Protein AF-A0A4Q3Y0Q9-F1 (afdb_monomer_lite)

pLDDT: mean 78.81, std 18.22, range [49.12, 97.25]

Structure (mmCIF, N/CA/C/O backbone):
data_AF-A0A4Q3Y0Q9-F1
#
_entry.id   AF-A0A4Q3Y0Q9-F1
#
loop_
_atom_site.group_PDB
_atom_site.id
_atom_site.type_symbol
_atom_site.label_atom_id
_atom_site.label_alt_id
_atom_site.label_comp_id
_atom_site.label_asym_id
_atom_site.label_entity_id
_atom_site.label_seq_id
_atom_site.pdbx_PDB_ins_code
_atom_site.Cartn_x
_atom_site.Cartn_y
_atom_site.Cartn_z
_atom_site.occupancy
_atom_site.B_iso_or_equiv
_atom_site.auth_seq_id
_atom_site.auth_comp_id
_atom_site.auth_asym_id
_atom_site.auth_atom_id
_atom_site.pdbx_PDB_model_num
ATOM 1 N N . MET A 1 1 ? 23.374 -41.569 31.027 1.00 58.47 1 MET A N 1
ATOM 2 C CA . MET A 1 1 ? 22.231 -40.711 31.417 1.00 58.47 1 MET A CA 1
ATOM 3 C C . MET A 1 1 ? 22.176 -39.335 30.732 1.00 58.47 1 MET A C 1
ATOM 5 O O . MET A 1 1 ? 21.075 -38.903 30.444 1.00 58.47 1 MET A O 1
ATOM 9 N N . MET A 1 2 ? 23.287 -38.654 30.398 1.00 61.12 2 MET A N 1
ATOM 10 C CA . MET A 1 2 ? 23.250 -37.278 29.834 1.00 61.12 2 MET A CA 1
ATOM 11 C C . MET A 1 2 ? 22.896 -37.169 28.325 1.00 61.12 2 MET A C 1
ATOM 13 O O . MET A 1 2 ? 22.507 -36.110 27.846 1.00 61.12 2 MET A O 1
ATOM 17 N N . ARG A 1 3 ? 23.030 -38.251 27.540 1.00 57.22 3 ARG A N 1
ATOM 18 C CA . ARG A 1 3 ? 22.886 -38.223 26.064 1.00 57.22 3 ARG A CA 1
ATOM 19 C C . ARG A 1 3 ? 21.441 -38.307 25.560 1.00 57.22 3 ARG A C 1
ATOM 21 O O . ARG A 1 3 ? 21.124 -37.730 24.528 1.00 57.22 3 ARG A O 1
ATOM 28 N N . SER A 1 4 ? 20.564 -38.977 26.303 1.00 55.34 4 SER A N 1
ATOM 29 C CA . SER A 1 4 ? 19.127 -39.073 26.013 1.00 55.34 4 SER A CA 1
ATOM 30 C C . SER A 1 4 ? 18.385 -37.766 26.312 1.00 55.34 4 SER A C 1
ATOM 32 O O . SER A 1 4 ? 17.416 -37.440 25.633 1.00 55.34 4 SER A O 1
ATOM 34 N N . PHE A 1 5 ? 18.887 -36.974 27.262 1.00 56.50 5 PHE A N 1
ATOM 35 C CA . PHE A 1 5 ? 18.326 -35.665 27.603 1.00 56.50 5 PHE A CA 1
ATOM 36 C C . PHE A 1 5 ? 18.567 -34.627 26.492 1.00 56.50 5 PHE A C 1
ATOM 38 O O . PHE A 1 5 ? 17.682 -33.850 26.149 1.00 56.50 5 PHE A O 1
ATOM 45 N N . LEU A 1 6 ? 19.739 -34.676 25.848 1.00 55.47 6 LEU A N 1
ATOM 46 C CA . LEU A 1 6 ? 20.088 -33.800 24.724 1.00 55.47 6 LEU A CA 1
ATOM 47 C C . LEU A 1 6 ? 19.258 -34.079 23.456 1.00 55.47 6 LEU A C 1
ATOM 49 O O . LEU A 1 6 ? 19.006 -33.157 22.684 1.00 55.47 6 LEU A O 1
ATOM 53 N N . LEU A 1 7 ? 18.800 -35.319 23.240 1.00 55.66 7 LEU A N 1
ATOM 54 C CA . LEU A 1 7 ? 17.960 -35.674 22.089 1.00 55.66 7 LEU A CA 1
ATOM 55 C C . LEU A 1 7 ? 16.507 -35.197 22.266 1.00 55.66 7 LEU A C 1
ATOM 57 O O . LEU A 1 7 ? 15.905 -34.706 21.314 1.00 55.66 7 LEU A O 1
ATOM 61 N N . ALA A 1 8 ? 15.975 -35.256 23.491 1.00 56.56 8 ALA A N 1
ATOM 62 C CA . ALA A 1 8 ? 14.642 -34.744 23.818 1.00 56.56 8 ALA A CA 1
ATOM 63 C C . ALA A 1 8 ? 14.536 -33.219 23.619 1.00 56.56 8 ALA A C 1
ATOM 65 O O . ALA A 1 8 ? 13.546 -32.728 23.078 1.00 56.56 8 ALA A O 1
ATOM 66 N N . VAL A 1 9 ? 15.593 -32.472 23.959 1.00 57.69 9 VAL A N 1
ATOM 67 C CA . VAL A 1 9 ? 15.664 -31.017 23.726 1.00 57.69 9 VAL A CA 1
ATOM 68 C C . VAL A 1 9 ? 15.695 -30.678 22.228 1.00 57.69 9 VAL A C 1
ATOM 70 O O . VAL A 1 9 ? 15.105 -29.684 21.809 1.00 57.69 9 VAL A O 1
ATOM 73 N N . ARG A 1 10 ? 16.314 -31.519 21.385 1.00 52.75 10 ARG A N 1
ATOM 74 C CA . ARG A 1 10 ? 16.321 -31.311 19.925 1.00 52.75 10 ARG A CA 1
ATOM 75 C C . ARG A 1 10 ? 14.984 -31.625 19.255 1.00 52.75 10 ARG A C 1
ATOM 77 O O . ARG A 1 10 ? 14.621 -30.925 18.317 1.00 52.75 10 ARG A O 1
ATOM 84 N N . PHE A 1 11 ? 14.227 -32.600 19.756 1.00 54.44 11 PHE A N 1
ATOM 85 C CA . PHE A 1 11 ? 12.861 -32.852 19.282 1.00 54.44 11 PHE A CA 1
ATOM 86 C C . PHE A 1 11 ? 11.889 -31.732 19.680 1.00 54.44 11 PHE A C 1
ATOM 88 O O . PHE A 1 11 ? 11.058 -31.330 18.866 1.00 54.44 11 PHE A O 1
ATOM 95 N N . ALA A 1 12 ? 12.042 -31.159 20.878 1.00 54.75 12 ALA A N 1
ATOM 96 C CA . ALA A 1 12 ? 11.255 -30.000 21.303 1.00 54.75 12 ALA A CA 1
ATOM 97 C C . ALA A 1 12 ? 11.538 -28.745 20.450 1.00 54.75 12 ALA A C 1
ATOM 99 O O . ALA A 1 12 ? 10.616 -28.001 20.125 1.00 54.75 12 ALA A O 1
ATOM 100 N N . ALA A 1 13 ? 12.791 -28.539 20.025 1.00 52.94 13 ALA A N 1
ATOM 101 C CA . ALA A 1 13 ? 13.170 -27.404 19.180 1.00 52.94 13 ALA A CA 1
ATOM 102 C C . ALA A 1 13 ? 12.621 -27.489 17.739 1.00 52.94 13 ALA A C 1
ATOM 104 O O . ALA A 1 13 ? 12.391 -26.455 17.118 1.00 52.94 13 ALA A O 1
ATOM 105 N N . VAL A 1 14 ? 12.376 -28.695 17.211 1.00 55.72 14 VAL A N 1
ATOM 106 C CA . VAL A 1 14 ? 11.801 -28.895 15.864 1.00 55.72 14 VAL A CA 1
ATOM 107 C C . VAL A 1 14 ? 10.267 -28.861 15.888 1.00 55.72 14 VAL A C 1
ATOM 109 O O . VAL A 1 14 ? 9.652 -28.361 14.948 1.00 55.72 14 VAL A O 1
ATOM 112 N N . GLY A 1 15 ? 9.636 -29.311 16.979 1.00 51.06 15 GLY A N 1
ATOM 113 C CA . GLY A 1 15 ? 8.175 -29.269 17.138 1.00 51.06 15 GLY A CA 1
ATOM 114 C C . GLY A 1 15 ? 7.597 -27.863 17.341 1.00 51.06 15 GLY A C 1
ATOM 115 O O . GLY A 1 15 ? 6.431 -27.630 17.036 1.00 51.06 15 GLY A O 1
ATOM 116 N N . LEU A 1 16 ? 8.405 -26.905 17.808 1.00 50.75 16 LEU A N 1
ATOM 117 C CA . LEU A 1 16 ? 7.949 -25.529 18.038 1.00 50.75 16 LEU A CA 1
ATOM 118 C C . LEU A 1 16 ? 7.928 -24.668 16.759 1.00 50.75 16 LEU A C 1
ATOM 120 O O . LEU A 1 16 ? 7.344 -23.589 16.757 1.00 50.75 16 LEU A O 1
ATOM 124 N N . PHE A 1 17 ? 8.514 -25.143 15.653 1.00 49.12 17 PHE A N 1
ATOM 125 C CA . PHE A 1 17 ? 8.532 -24.407 14.382 1.00 49.12 17 PHE A CA 1
ATOM 126 C C . PHE A 1 17 ? 7.256 -24.609 13.540 1.00 49.12 17 PHE A C 1
ATOM 128 O O . PHE A 1 17 ? 7.016 -23.871 12.590 1.00 49.12 17 PHE A O 1
ATOM 135 N N . SER A 1 18 ? 6.420 -25.599 13.874 1.00 56.03 18 SER A N 1
ATOM 136 C CA . SER A 1 18 ? 5.261 -26.010 13.059 1.00 56.03 18 SER A CA 1
ATOM 137 C C . SER A 1 18 ? 3.941 -25.319 13.433 1.00 56.03 18 SER A C 1
ATOM 139 O O . SER A 1 18 ? 2.916 -25.603 12.821 1.00 56.03 18 SER A O 1
ATOM 141 N N . ALA A 1 19 ? 3.946 -24.426 14.427 1.00 53.72 19 ALA A N 1
ATOM 142 C CA . ALA A 1 19 ? 2.737 -23.811 14.984 1.00 53.72 19 ALA A CA 1
ATOM 143 C C . ALA A 1 19 ? 2.699 -22.281 14.829 1.00 53.72 19 ALA A C 1
ATOM 145 O O . ALA A 1 19 ? 2.152 -21.583 15.680 1.00 53.72 19 ALA A O 1
ATOM 146 N N . LEU A 1 20 ? 3.268 -21.745 13.749 1.00 58.50 20 LEU A N 1
ATOM 147 C CA . LEU A 1 20 ? 3.038 -20.353 13.372 1.00 58.50 20 LEU A CA 1
ATOM 148 C C . LEU A 1 20 ? 1.929 -20.312 12.316 1.00 58.50 20 LEU A C 1
ATOM 150 O O . LEU A 1 20 ? 2.210 -20.559 11.142 1.00 58.50 20 LEU A O 1
ATOM 154 N N . PRO A 1 21 ? 0.671 -19.992 12.675 1.00 53.22 21 PRO A N 1
ATOM 155 C CA . PRO A 1 21 ? -0.265 -19.491 11.687 1.00 53.22 21 PRO A CA 1
ATOM 156 C C . PRO A 1 21 ? 0.292 -18.151 11.192 1.00 53.22 21 PRO A C 1
ATOM 158 O O . PRO A 1 21 ? 0.086 -17.105 11.801 1.00 53.22 21 PRO A O 1
ATOM 161 N N . GLY A 1 22 ? 1.047 -18.192 10.095 1.00 61.91 22 GLY A N 1
ATOM 162 C CA . GLY A 1 22 ? 1.548 -17.027 9.367 1.00 61.91 22 GLY A CA 1
ATOM 163 C C . GLY A 1 22 ? 0.434 -16.328 8.592 1.00 61.91 22 GLY A C 1
ATOM 164 O O . GLY A 1 22 ? 0.578 -16.064 7.403 1.00 61.91 22 GLY A O 1
ATOM 165 N N . VAL A 1 23 ? -0.697 -16.072 9.245 1.00 57.69 23 VAL A N 1
ATOM 166 C CA . VAL A 1 23 ? -1.767 -15.250 8.691 1.00 57.69 23 VAL A CA 1
ATOM 167 C C . VAL A 1 23 ? -1.526 -13.849 9.229 1.00 57.69 23 VAL A C 1
ATOM 169 O O . VAL A 1 23 ? -1.841 -13.553 10.381 1.00 57.69 23 VAL A O 1
ATOM 172 N N . ALA A 1 24 ? -0.903 -12.995 8.418 1.00 59.38 24 ALA A N 1
ATOM 173 C CA . ALA A 1 24 ? -0.847 -11.569 8.700 1.00 59.38 24 ALA A CA 1
ATOM 174 C C . ALA A 1 24 ? -2.286 -11.035 8.662 1.00 59.38 24 ALA A C 1
ATOM 176 O O . ALA A 1 24 ? -2.834 -10.743 7.601 1.00 59.38 24 ALA A O 1
ATOM 177 N N . ALA A 1 25 ? -2.937 -10.992 9.82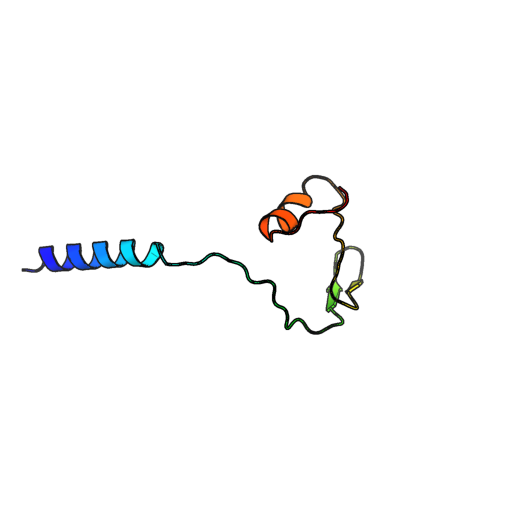3 1.00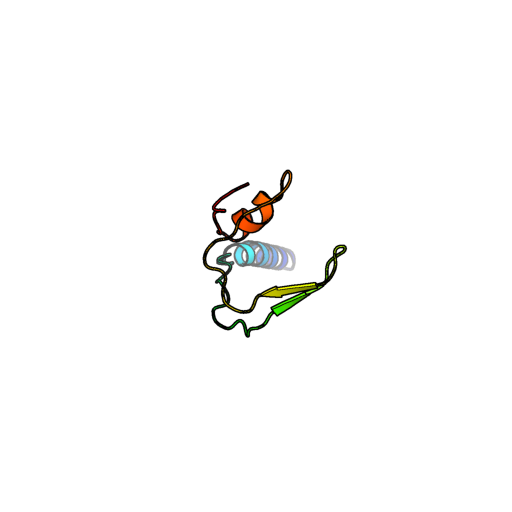 57.75 25 ALA A N 1
ATOM 178 C CA . ALA A 1 25 ? -4.251 -10.393 9.960 1.00 57.75 25 ALA A CA 1
ATOM 179 C C . ALA A 1 25 ? -4.131 -8.898 9.640 1.00 57.75 25 ALA A C 1
ATOM 181 O O . ALA A 1 25 ? -3.334 -8.186 10.255 1.00 57.75 25 ALA A O 1
ATOM 182 N N . ALA A 1 26 ? -4.910 -8.423 8.666 1.00 59.81 26 ALA A N 1
ATOM 183 C CA . ALA A 1 26 ? -5.039 -6.999 8.407 1.00 59.81 26 ALA A CA 1
ATOM 184 C C . ALA A 1 26 ? -5.517 -6.318 9.698 1.00 59.81 26 ALA A C 1
ATOM 186 O O . ALA A 1 26 ? -6.560 -6.670 10.244 1.00 59.81 26 ALA A O 1
ATOM 187 N N . ALA A 1 27 ? -4.730 -5.377 10.219 1.00 60.16 27 ALA A N 1
ATOM 188 C CA . ALA A 1 27 ? -5.071 -4.674 11.445 1.00 60.16 27 ALA A CA 1
ATOM 189 C C . ALA A 1 27 ? -6.291 -3.771 11.199 1.00 60.16 27 ALA A C 1
ATOM 191 O O . ALA A 1 27 ? -6.165 -2.651 10.705 1.00 60.16 27 ALA A O 1
ATOM 192 N N . ASP A 1 28 ? -7.484 -4.243 11.560 1.00 64.50 28 ASP A N 1
ATOM 193 C CA . ASP A 1 28 ? -8.728 -3.464 11.480 1.00 64.50 28 ASP A CA 1
ATOM 194 C C . ASP A 1 28 ? -8.796 -2.305 12.500 1.00 64.50 28 ASP A C 1
ATOM 196 O O . ASP A 1 28 ? -9.740 -1.521 12.485 1.00 64.50 28 ASP A O 1
ATOM 200 N N . GLY A 1 29 ? -7.773 -2.148 13.351 1.00 68.19 29 GLY A N 1
ATOM 201 C CA . GLY A 1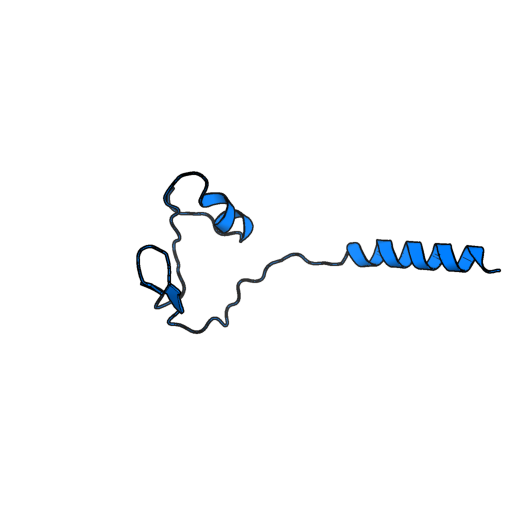 29 ? -7.661 -1.095 14.368 1.00 68.19 29 GLY A CA 1
ATOM 202 C C . GLY A 1 29 ? -6.803 0.116 13.984 1.00 68.19 29 GLY A C 1
ATOM 203 O O . GLY A 1 29 ? -6.438 0.893 14.863 1.00 68.19 29 GLY A O 1
ATOM 204 N N . GLN A 1 30 ? -6.426 0.277 12.713 1.00 81.56 30 GLN A N 1
ATOM 205 C CA . GLN A 1 30 ? -5.561 1.385 12.303 1.00 81.56 30 GLN A CA 1
ATOM 206 C C . GLN A 1 30 ? -6.278 2.742 12.433 1.00 81.56 30 GLN A C 1
ATOM 208 O O . GLN A 1 30 ? -7.313 2.972 11.806 1.00 81.56 30 GLN A O 1
ATOM 213 N N . ALA A 1 31 ? -5.697 3.658 13.213 1.00 88.69 31 ALA A N 1
ATOM 214 C CA . ALA A 1 31 ? -6.171 5.035 13.322 1.00 88.69 31 ALA A CA 1
ATOM 215 C C . ALA A 1 31 ? -5.730 5.868 12.107 1.00 88.69 31 ALA A C 1
ATOM 217 O O . ALA A 1 31 ? -4.605 5.740 11.619 1.00 88.69 31 ALA A O 1
ATOM 218 N N . TYR A 1 32 ? -6.628 6.734 11.638 1.00 91.38 32 TYR A N 1
ATOM 219 C CA . TYR A 1 32 ? -6.409 7.658 10.526 1.00 91.38 32 TYR A CA 1
ATOM 220 C C . TYR A 1 32 ? -6.580 9.109 11.007 1.00 91.38 32 TYR A C 1
ATOM 222 O O . TYR A 1 32 ? -7.364 9.340 11.931 1.00 91.38 32 TYR A O 1
ATOM 230 N N . PRO A 1 33 ? -5.900 10.094 10.389 1.00 94.25 33 PRO A N 1
ATOM 231 C CA . PRO A 1 33 ? -5.055 9.984 9.193 1.00 94.25 33 PRO A CA 1
ATOM 232 C C . PRO A 1 33 ? -3.665 9.380 9.458 1.00 94.25 33 PRO A C 1
ATOM 234 O O . PRO A 1 33 ? -3.099 9.544 10.535 1.00 94.25 33 PRO A O 1
ATOM 237 N N . ILE A 1 34 ? -3.099 8.713 8.446 1.00 94.88 34 ILE A N 1
ATOM 238 C CA . ILE A 1 34 ? -1.693 8.279 8.428 1.00 94.88 34 ILE A CA 1
ATOM 239 C C . ILE A 1 34 ? -0.916 9.249 7.546 1.00 94.88 34 ILE A C 1
ATOM 241 O O . ILE A 1 34 ? -1.226 9.392 6.366 1.00 94.88 34 ILE A O 1
ATOM 245 N N . VAL A 1 35 ? 0.109 9.879 8.110 1.00 95.94 35 VAL A N 1
ATOM 246 C CA . VAL A 1 35 ? 0.982 10.821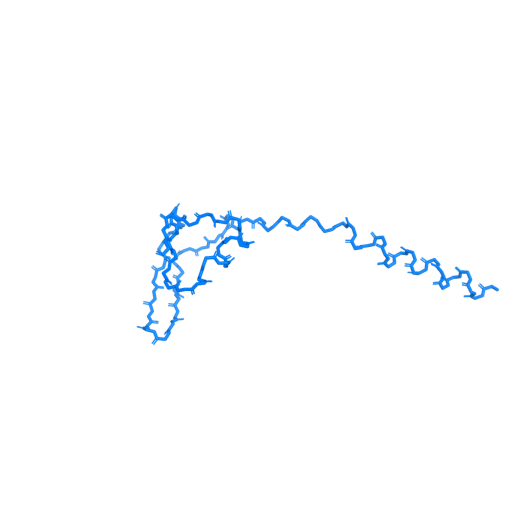 7.404 1.00 95.94 35 VAL A CA 1
ATOM 247 C C . VAL A 1 35 ? 2.297 10.116 7.084 1.00 95.94 35 VAL A C 1
ATOM 249 O O . VAL A 1 35 ? 3.019 9.706 7.995 1.00 95.94 35 VAL A O 1
ATOM 252 N N . LEU A 1 36 ? 2.614 9.957 5.799 1.00 94.75 36 LEU A N 1
ATOM 253 C CA . LEU A 1 36 ? 3.828 9.290 5.331 1.00 94.75 36 LEU A CA 1
ATOM 254 C C . LEU A 1 36 ? 4.791 10.306 4.717 1.00 94.75 36 LEU A C 1
ATOM 256 O O . LEU A 1 36 ? 4.482 10.944 3.714 1.00 94.75 36 LEU A O 1
ATO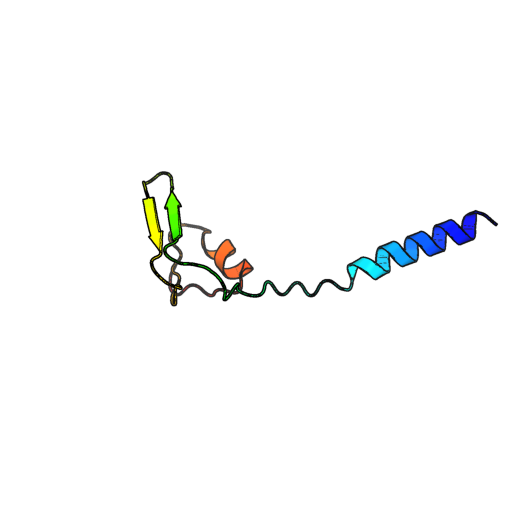M 260 N N . LYS A 1 37 ? 5.994 10.413 5.280 1.00 97.25 37 LYS A N 1
ATOM 261 C CA . LYS A 1 37 ? 7.081 11.203 4.696 1.00 97.25 37 LYS A CA 1
ATOM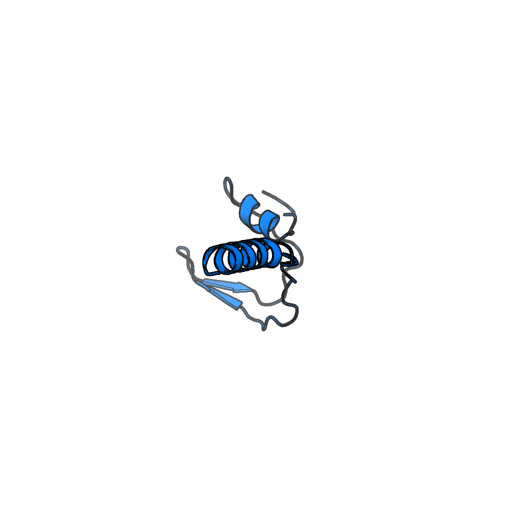 262 C C . LYS A 1 37 ? 7.911 10.338 3.748 1.00 97.25 37 LYS A C 1
ATOM 264 O O . LYS A 1 37 ? 8.296 9.227 4.104 1.00 97.25 37 LYS A O 1
ATOM 269 N N . ASN A 1 38 ? 8.215 10.853 2.563 1.00 94.50 38 ASN A N 1
ATOM 270 C CA . ASN A 1 38 ? 9.062 10.204 1.565 1.00 94.50 38 ASN A CA 1
ATOM 271 C C . ASN A 1 38 ? 10.025 11.222 0.921 1.00 94.50 38 ASN A C 1
ATOM 273 O O . ASN A 1 38 ? 10.052 12.395 1.290 1.00 94.50 38 ASN A O 1
ATOM 277 N N . ALA A 1 39 ? 10.845 10.773 -0.031 1.00 96.69 39 ALA A N 1
ATOM 278 C CA . ALA A 1 39 ? 11.821 11.634 -0.707 1.00 96.69 39 ALA A CA 1
ATOM 279 C C . ALA A 1 39 ? 11.181 12.761 -1.546 1.00 96.69 39 ALA A C 1
ATOM 281 O O . ALA A 1 39 ? 11.842 13.753 -1.835 1.00 96.69 39 ALA A O 1
ATOM 282 N N . LEU A 1 40 ? 9.909 12.613 -1.925 1.00 94.62 40 LEU A N 1
ATOM 283 C CA . LEU A 1 40 ? 9.147 13.567 -2.734 1.00 94.62 40 LEU A CA 1
ATOM 284 C C . LEU A 1 40 ? 8.285 14.522 -1.889 1.00 94.62 40 LEU A C 1
ATOM 286 O O . LEU A 1 40 ? 7.627 15.397 -2.446 1.00 94.62 40 LEU A O 1
ATOM 290 N N . GLY A 1 41 ? 8.275 14.372 -0.561 1.00 96.94 41 GLY A N 1
ATOM 291 C CA . GLY A 1 41 ? 7.487 15.197 0.354 1.00 96.94 41 GLY A CA 1
ATOM 292 C C . GLY A 1 41 ? 6.685 14.365 1.352 1.00 96.94 41 GLY A C 1
ATOM 293 O O . GLY A 1 41 ? 7.211 13.441 1.974 1.00 96.94 41 GLY A O 1
ATOM 294 N N . THR A 1 42 ? 5.411 14.713 1.524 1.00 97.19 42 THR A N 1
ATOM 295 C CA . THR A 1 42 ? 4.501 14.083 2.489 1.00 97.19 42 THR A CA 1
ATOM 296 C C . THR A 1 42 ? 3.219 13.646 1.785 1.00 97.19 42 THR A C 1
ATOM 298 O O . THR A 1 42 ? 2.704 14.375 0.940 1.00 97.19 42 THR A O 1
ATOM 301 N N . ALA A 1 43 ? 2.708 12.465 2.128 1.00 96.06 43 ALA A N 1
ATOM 302 C CA . ALA A 1 43 ? 1.450 11.930 1.627 1.00 96.06 43 ALA A CA 1
ATOM 303 C C . ALA A 1 43 ? 0.521 11.561 2.789 1.00 96.06 43 ALA A C 1
ATOM 305 O O . ALA A 1 43 ? 0.916 10.817 3.688 1.00 96.06 43 ALA A O 1
ATOM 306 N N . ASP A 1 44 ? -0.722 12.035 2.726 1.00 95.94 44 ASP A N 1
ATOM 307 C CA . ASP A 1 44 ? -1.738 11.778 3.745 1.00 95.94 44 ASP A CA 1
ATOM 308 C C . ASP A 1 44 ? -2.708 10.688 3.283 1.00 95.94 44 ASP A C 1
ATOM 310 O O . ASP A 1 44 ? -3.386 10.811 2.260 1.00 95.94 44 ASP A O 1
ATOM 314 N N . ILE A 1 45 ? -2.822 9.623 4.072 1.00 95.12 45 ILE A N 1
ATOM 315 C CA . ILE A 1 45 ? -3.841 8.587 3.914 1.00 95.12 45 ILE A CA 1
ATOM 316 C C . ILE A 1 45 ? -4.936 8.886 4.934 1.00 95.12 45 ILE A C 1
ATOM 318 O O . ILE A 1 45 ? -4.785 8.630 6.126 1.00 95.12 45 ILE A O 1
ATOM 322 N N . THR A 1 46 ? -6.046 9.458 4.475 1.00 95.56 46 THR A N 1
ATOM 323 C CA . THR A 1 46 ? -7.123 9.958 5.351 1.00 95.56 46 THR A CA 1
ATOM 324 C C . THR A 1 46 ? -8.091 8.879 5.828 1.00 95.56 46 THR A C 1
ATOM 326 O O . THR A 1 46 ? -8.805 9.086 6.805 1.00 95.56 46 THR A O 1
ATOM 329 N N . LYS A 1 47 ? -8.140 7.732 5.142 1.00 94.06 47 LYS A N 1
ATOM 330 C CA . LYS A 1 47 ? -9.026 6.600 5.447 1.00 94.06 47 LYS A CA 1
ATOM 331 C C . LYS A 1 47 ? -8.453 5.288 4.919 1.00 94.06 47 LYS A C 1
ATOM 333 O O . LYS A 1 47 ? -7.540 5.298 4.092 1.00 94.06 47 LYS A O 1
ATOM 338 N N . LYS A 1 48 ? -9.051 4.165 5.329 1.00 92.50 48 LYS A N 1
ATOM 339 C CA . LYS A 1 48 ? -8.688 2.825 4.846 1.00 92.50 48 LYS A CA 1
ATOM 340 C C . LYS A 1 48 ? -8.730 2.753 3.306 1.00 92.50 48 LYS A C 1
ATOM 342 O O . LYS A 1 48 ? -9.785 3.024 2.724 1.00 92.50 48 LYS A O 1
ATOM 347 N N . PRO A 1 49 ? -7.613 2.409 2.636 1.00 91.56 49 PRO A N 1
ATOM 348 C CA . PRO A 1 49 ? -7.586 2.236 1.186 1.00 91.56 49 PRO A CA 1
ATOM 349 C C . PRO A 1 49 ? -8.454 1.054 0.744 1.00 91.56 49 PRO A C 1
ATOM 351 O O . PRO A 1 49 ? -8.435 -0.003 1.368 1.00 91.56 49 PRO A O 1
ATOM 354 N N . VAL A 1 50 ? -9.192 1.229 -0.356 1.00 93.06 50 VAL A N 1
ATOM 355 C CA . VAL A 1 50 ? -10.043 0.177 -0.957 1.00 93.06 50 VAL A CA 1
ATOM 356 C C . VAL A 1 50 ? -9.425 -0.380 -2.243 1.00 93.06 50 VAL A C 1
ATOM 358 O O . VAL A 1 50 ? -9.696 -1.510 -2.633 1.00 93.06 50 VAL A O 1
ATOM 361 N N . ARG A 1 51 ? -8.582 0.409 -2.918 1.00 94.12 51 ARG A N 1
ATOM 362 C CA . ARG A 1 51 ? -7.896 0.039 -4.160 1.00 94.12 51 ARG A CA 1
ATOM 363 C C . ARG A 1 51 ? -6.455 0.527 -4.086 1.00 94.12 51 ARG A C 1
ATOM 365 O O . ARG A 1 51 ? -6.234 1.708 -3.830 1.00 94.12 51 ARG A O 1
ATOM 372 N N . VAL A 1 52 ? -5.503 -0.373 -4.310 1.00 94.19 52 VAL A N 1
ATOM 373 C CA . VAL A 1 52 ? -4.064 -0.080 -4.293 1.00 94.19 52 VAL A CA 1
ATOM 374 C C . VAL A 1 52 ? -3.527 -0.261 -5.707 1.00 94.19 52 VAL A C 1
ATOM 376 O O . VAL A 1 52 ? -3.741 -1.308 -6.309 1.00 94.19 52 VAL A O 1
ATOM 379 N N . ALA A 1 53 ? -2.864 0.758 -6.245 1.00 95.12 53 ALA A N 1
ATOM 380 C CA . ALA A 1 53 ? -2.123 0.668 -7.498 1.00 95.12 53 ALA A CA 1
ATOM 381 C C . ALA A 1 53 ? -0.628 0.711 -7.187 1.00 95.12 53 ALA A C 1
ATOM 383 O O . ALA A 1 53 ? -0.199 1.424 -6.275 1.00 95.12 53 ALA A O 1
ATOM 384 N N . THR A 1 54 ? 0.151 -0.050 -7.937 1.00 95.25 54 THR A N 1
ATOM 385 C CA . THR A 1 54 ? 1.611 -0.008 -7.885 1.00 95.25 54 THR A CA 1
ATOM 386 C C . THR A 1 54 ? 2.098 0.805 -9.068 1.00 95.25 54 THR A C 1
ATOM 388 O O . THR A 1 54 ? 1.465 0.782 -10.114 1.00 95.25 54 THR A O 1
ATOM 391 N N . VAL A 1 55 ? 3.167 1.570 -8.880 1.00 92.06 55 VAL A N 1
ATOM 392 C CA . VAL A 1 55 ? 3.764 2.399 -9.930 1.00 92.06 55 VAL A CA 1
ATOM 393 C C . VAL A 1 55 ? 5.258 2.147 -9.900 1.00 92.06 55 VAL A C 1
ATOM 395 O O . VAL A 1 55 ? 5.834 2.153 -8.814 1.00 92.06 55 VAL A O 1
ATOM 398 N N . ALA A 1 56 ? 5.869 2.000 -11.072 1.00 90.75 56 ALA A N 1
ATOM 399 C CA . ALA A 1 56 ? 7.274 1.650 -11.288 1.00 90.75 56 ALA A CA 1
ATOM 400 C C . ALA A 1 56 ? 7.599 0.155 -11.132 1.00 90.75 56 ALA A C 1
ATOM 402 O O . ALA A 1 56 ? 6.842 -0.649 -10.586 1.00 90.75 56 ALA A O 1
ATOM 403 N N . TRP A 1 57 ? 8.751 -0.212 -11.693 1.00 91.31 57 TRP A N 1
ATOM 404 C CA . TRP A 1 57 ? 9.177 -1.596 -11.843 1.00 91.31 57 TRP A CA 1
ATOM 405 C C . TRP A 1 57 ? 9.337 -2.300 -10.488 1.00 91.31 57 TRP A C 1
ATOM 407 O O . TRP A 1 57 ? 9.861 -1.718 -9.543 1.00 91.31 57 TRP A O 1
ATOM 417 N N . ALA A 1 58 ? 8.883 -3.556 -10.420 1.00 91.88 58 ALA A N 1
ATOM 418 C CA . ALA A 1 58 ? 8.969 -4.447 -9.256 1.00 91.88 58 ALA A CA 1
ATOM 419 C C . ALA A 1 58 ? 8.273 -3.981 -7.955 1.00 91.88 58 ALA A C 1
ATOM 421 O O . ALA A 1 58 ? 8.417 -4.619 -6.916 1.00 91.88 58 ALA A O 1
ATOM 422 N N . ASN A 1 59 ? 7.440 -2.937 -7.986 1.00 93.94 59 ASN A N 1
ATOM 423 C CA . ASN A 1 59 ? 6.751 -2.460 -6.778 1.00 93.94 59 ASN A CA 1
ATOM 424 C C . ASN A 1 59 ? 5.527 -3.300 -6.361 1.00 93.94 59 ASN A C 1
ATOM 426 O O . ASN A 1 59 ? 4.941 -3.055 -5.307 1.00 93.94 59 ASN A O 1
ATOM 430 N N . HIS A 1 60 ? 5.140 -4.298 -7.158 1.00 94.88 60 HIS A N 1
ATOM 431 C CA . HIS A 1 60 ? 4.005 -5.179 -6.868 1.00 94.88 60 HIS A CA 1
ATOM 432 C C . HIS A 1 60 ? 4.307 -6.303 -5.881 1.00 94.88 60 HIS A C 1
ATOM 434 O O . HIS A 1 60 ? 3.376 -6.854 -5.300 1.00 94.88 60 HIS A O 1
ATOM 440 N N . GLU A 1 61 ? 5.580 -6.600 -5.630 1.00 94.12 61 GLU A N 1
ATOM 441 C CA . GLU A 1 61 ? 5.976 -7.687 -4.732 1.00 94.12 61 GLU A CA 1
ATOM 442 C C . GLU A 1 61 ? 5.503 -7.445 -3.290 1.00 94.12 61 GLU A C 1
ATOM 444 O O . GLU A 1 61 ? 5.012 -8.354 -2.621 1.00 94.12 61 GLU A O 1
ATOM 449 N N . VAL A 1 62 ? 5.580 -6.195 -2.812 1.00 92.25 62 VAL A N 1
ATOM 450 C CA . VAL A 1 62 ? 5.221 -5.850 -1.426 1.00 92.25 62 VAL A CA 1
ATOM 451 C C . VAL A 1 62 ? 3.714 -5.988 -1.166 1.00 92.25 62 VAL A C 1
ATOM 453 O O . VAL A 1 62 ? 3.355 -6.673 -0.207 1.00 92.25 62 VAL A O 1
ATOM 456 N N . PRO A 1 63 ? 2.803 -5.409 -1.979 1.00 92.56 63 PRO A N 1
ATOM 457 C CA . PRO A 1 63 ? 1.371 -5.655 -1.810 1.00 92.56 63 PRO A CA 1
ATOM 458 C C . PRO A 1 63 ? 0.995 -7.137 -1.897 1.00 92.56 63 PRO A C 1
ATOM 460 O O . PRO A 1 63 ? 0.204 -7.603 -1.076 1.00 92.56 63 PRO A O 1
ATOM 463 N N . LEU A 1 64 ? 1.593 -7.891 -2.828 1.00 93.06 64 LEU A N 1
ATOM 464 C CA . LEU A 1 64 ? 1.297 -9.316 -2.995 1.00 93.06 64 LEU A CA 1
ATOM 465 C C . LEU A 1 64 ? 1.717 -10.140 -1.774 1.00 93.06 64 LEU A C 1
ATOM 467 O O . LEU A 1 64 ? 0.952 -10.996 -1.330 1.00 93.06 64 LEU A O 1
ATOM 471 N N . ALA A 1 65 ? 2.869 -9.835 -1.173 1.00 92.69 65 ALA A N 1
ATOM 472 C CA . ALA A 1 65 ? 3.306 -10.465 0.073 1.00 92.69 65 ALA A CA 1
ATOM 473 C C . ALA A 1 65 ? 2.347 -10.199 1.252 1.00 92.69 65 ALA A C 1
ATOM 475 O O . ALA A 1 65 ? 2.262 -11.009 2.173 1.00 92.69 65 ALA A O 1
ATOM 476 N N . LEU A 1 66 ? 1.597 -9.091 1.214 1.00 90.94 66 LEU A N 1
ATOM 477 C CA . LEU A 1 66 ? 0.562 -8.743 2.196 1.00 90.94 66 LEU A CA 1
ATOM 478 C C . LEU A 1 66 ? -0.838 -9.265 1.819 1.00 90.94 66 LEU A C 1
ATOM 480 O O . LEU A 1 66 ? -1.816 -8.927 2.486 1.00 90.94 66 LEU A O 1
ATOM 484 N N . GLY A 1 67 ? -0.959 -10.064 0.753 1.00 91.94 67 GLY A N 1
ATOM 485 C CA . GLY A 1 67 ? -2.237 -10.596 0.269 1.00 91.94 67 GLY A CA 1
ATOM 486 C C . GLY A 1 67 ? -3.121 -9.565 -0.443 1.00 91.94 67 GLY A C 1
ATOM 487 O O . GLY A 1 67 ? -4.318 -9.794 -0.613 1.00 91.94 67 GLY A O 1
ATOM 488 N N . ILE A 1 68 ? -2.558 -8.428 -0.859 1.00 92.06 68 ILE A N 1
ATOM 489 C CA . ILE A 1 68 ? -3.269 -7.355 -1.561 1.00 92.06 68 ILE A CA 1
ATOM 490 C C . ILE A 1 68 ? -2.978 -7.463 -3.059 1.00 92.06 68 ILE A C 1
ATOM 492 O O . ILE A 1 68 ? -1.837 -7.308 -3.490 1.00 92.06 68 ILE A O 1
ATOM 496 N N . VAL A 1 69 ? -4.021 -7.668 -3.868 1.00 94.81 69 VAL A N 1
ATOM 497 C CA . VAL A 1 69 ? -3.917 -7.671 -5.336 1.00 94.81 69 VAL A CA 1
ATOM 498 C C . VAL A 1 69 ? -4.021 -6.233 -5.865 1.00 94.81 69 VAL A C 1
ATOM 500 O O . VAL A 1 69 ? -5.056 -5.591 -5.647 1.00 94.81 69 VAL A O 1
ATOM 503 N N . PRO A 1 70 ? -2.995 -5.699 -6.558 1.00 94.75 70 PRO A N 1
ATOM 504 C CA . PRO A 1 70 ? -3.054 -4.355 -7.123 1.00 94.75 70 PRO A CA 1
ATOM 505 C C . PRO A 1 70 ? -4.088 -4.230 -8.245 1.00 94.75 70 PRO A C 1
ATOM 507 O O . PRO A 1 70 ? -4.317 -5.162 -9.013 1.00 94.75 70 PRO A O 1
ATOM 510 N N . VAL A 1 71 ? -4.678 -3.042 -8.387 1.00 96.25 71 VAL A N 1
ATOM 511 C CA . VAL A 1 71 ? -5.621 -2.732 -9.480 1.00 96.25 71 VAL A CA 1
ATOM 512 C C . VAL A 1 71 ? -4.935 -2.191 -10.742 1.00 96.25 71 VAL A C 1
ATOM 514 O O . VAL A 1 71 ? -5.614 -1.946 -11.735 1.00 96.25 71 VAL A O 1
ATOM 517 N N . GLY A 1 72 ? -3.620 -1.962 -10.688 1.00 91.19 72 GLY A N 1
ATOM 518 C CA . GLY A 1 72 ? -2.788 -1.414 -11.764 1.00 91.19 72 GLY A CA 1
ATOM 519 C C . GLY A 1 72 ? -1.300 -1.414 -11.383 1.00 91.19 72 GLY A C 1
ATOM 520 O O . GLY A 1 72 ? -0.993 -1.470 -10.187 1.00 91.19 72 GLY A O 1
ATOM 521 N N . PHE A 1 73 ? -0.419 -1.373 -12.392 1.00 83.81 73 PHE A N 1
ATOM 522 C CA . PHE A 1 73 ? 1.040 -1.549 -12.299 1.00 83.81 73 PHE A CA 1
ATOM 523 C C . PHE A 1 73 ? 1.821 -0.411 -12.967 1.00 83.81 73 PHE A C 1
ATOM 525 O O . PHE A 1 73 ? 1.294 0.133 -13.964 1.00 83.81 73 PHE A O 1
#

Foldseek 3Di:
DPPVVVVVVVVVVVVVVPPDPPQPPDPPPDDDFDWDQDPVGIDTDGDDDPAAEADDPPRQPVCVVNVHDHPYD

Sequence (73 aa):
MMRSFLLAVRFAAVGLFSALPGVAAAADGQAYPIVLKNALGTADITKKPVRVATVAWANHEVPLALGIVPVGF

Radius of gyration: 21.43 Å; chains: 1; bounding box: 33×56×44 Å

Secondary structure (DSSP, 8-state):
-HHHHHHHHHHHHHHGGG---------TT--SPEEEEETTEEEEE-S--S-----STTTTHHHHHTTPPPS--